Protein AF-A0A7J2IFF5-F1 (afdb_monomer_lite)

pLDDT: mean 92.32, std 10.58, range [47.72, 98.44]

Secondary structure (DSSP, 8-state):
-PPPHHHHHHHHTTTT-HHHHHHHHHHHHHH-TT-HHHHHHHHHHHHHHHHHHHHHHHHHHHHHHHHHHHHHHHHHTT-

Radius of gyration: 21.08 Å; chains: 1; bounding box: 46×17×59 Å

Sequence (79 aa):
MVASHYVIEKILEKWTDLRDLKKEFEKFSKRYPDDIEFQRIYNEFKDYLRINTERLDRVRSELEALEKNRKTEISSNSL

Foldseek 3Di:
DADDPVLVVCLVVCVVPLVVNLVSLVVVCVVCVPHPVSVVVSVVSVVVVVVVVVVVVVVVVVVVVVVVVVVVVVVVVVD

Structure (mmCIF, N/CA/C/O backbone):
data_AF-A0A7J2IFF5-F1
#
_entry.id   AF-A0A7J2IFF5-F1
#
loop_
_atom_site.group_PDB
_atom_site.id
_atom_site.type_symbol
_atom_site.label_atom_id
_atom_site.label_alt_id
_atom_site.label_comp_id
_atom_site.label_asym_id
_atom_site.label_entity_id
_atom_site.label_seq_id
_atom_site.pdbx_PDB_ins_code
_atom_site.Cartn_x
_atom_site.Cartn_y
_atom_site.Cartn_z
_atom_site.occupancy
_atom_site.B_iso_or_equiv
_atom_site.auth_seq_id
_atom_site.auth_comp_id
_atom_site.auth_asym_id
_atom_site.auth_atom_id
_atom_site.pdbx_PDB_model_num
ATOM 1 N N . MET A 1 1 ? 17.131 -3.752 -16.774 1.00 79.94 1 MET A N 1
ATOM 2 C CA . MET A 1 1 ? 16.439 -2.761 -17.641 1.00 79.94 1 MET A CA 1
ATOM 3 C C . MET A 1 1 ? 15.754 -1.760 -16.728 1.00 79.94 1 MET A C 1
ATOM 5 O O . MET A 1 1 ? 15.195 -2.208 -15.737 1.00 79.94 1 MET A O 1
ATOM 9 N N . VAL A 1 2 ? 15.809 -0.461 -17.031 1.00 91.88 2 VAL A N 1
ATOM 10 C CA . VAL A 1 2 ? 15.200 0.596 -16.199 1.00 91.88 2 VAL A CA 1
ATOM 11 C C . VAL A 1 2 ? 13.799 0.979 -16.682 1.00 91.88 2 VAL A C 1
ATOM 13 O O . VAL A 1 2 ? 13.474 0.806 -17.863 1.00 91.88 2 VAL A O 1
ATOM 16 N N . ALA A 1 3 ? 12.966 1.476 -15.772 1.00 91.69 3 ALA A N 1
ATOM 17 C CA . ALA A 1 3 ? 11.632 1.970 -16.055 1.00 91.69 3 ALA A CA 1
ATOM 18 C C . ALA A 1 3 ? 11.706 3.192 -16.983 1.00 91.69 3 ALA A C 1
ATOM 20 O O . ALA A 1 3 ? 12.389 4.177 -16.718 1.00 91.69 3 ALA A O 1
ATOM 21 N N . SER A 1 4 ? 10.991 3.128 -18.105 1.00 94.19 4 SER A N 1
ATOM 22 C CA . SER A 1 4 ? 10.926 4.239 -19.060 1.00 94.19 4 SER A CA 1
ATOM 23 C C . SER A 1 4 ? 10.071 5.390 -18.528 1.00 94.19 4 SER A C 1
ATOM 25 O O . SER A 1 4 ? 9.139 5.148 -17.766 1.00 94.19 4 SER A O 1
ATOM 27 N N . HIS A 1 5 ? 10.260 6.596 -19.066 1.00 95.12 5 HIS A N 1
ATOM 28 C CA . HIS A 1 5 ? 9.406 7.766 -18.816 1.00 95.12 5 HIS A CA 1
ATOM 29 C C . HIS A 1 5 ? 7.893 7.455 -18.829 1.00 95.12 5 HIS A C 1
ATOM 31 O O . HIS A 1 5 ? 7.198 7.765 -17.869 1.00 95.12 5 HIS A O 1
ATOM 37 N N . TYR A 1 6 ? 7.408 6.720 -19.836 1.00 94.25 6 TYR A N 1
ATOM 38 C CA . TYR A 1 6 ? 5.999 6.314 -19.948 1.00 94.25 6 TYR A CA 1
ATOM 39 C C . TYR A 1 6 ? 5.469 5.508 -18.748 1.00 94.25 6 TYR A C 1
ATOM 41 O O . TYR A 1 6 ? 4.299 5.595 -18.382 1.00 94.25 6 TYR A O 1
ATOM 49 N N . VAL A 1 7 ? 6.323 4.686 -18.134 1.00 93.50 7 VAL A N 1
ATOM 50 C CA . VAL A 1 7 ? 5.961 3.906 -16.941 1.00 93.50 7 VAL A CA 1
ATOM 51 C C . VAL A 1 7 ? 5.770 4.837 -15.753 1.00 93.50 7 VAL A C 1
ATOM 53 O O . VAL A 1 7 ? 4.815 4.674 -14.998 1.00 93.50 7 VAL A O 1
ATOM 56 N N . ILE A 1 8 ? 6.654 5.825 -15.620 1.00 96.31 8 ILE A N 1
ATOM 57 C CA . ILE A 1 8 ? 6.580 6.825 -14.560 1.00 96.31 8 ILE A CA 1
ATOM 58 C C . ILE A 1 8 ? 5.319 7.680 -14.724 1.00 96.31 8 ILE A C 1
ATOM 60 O O . ILE A 1 8 ? 4.558 7.806 -13.769 1.00 96.31 8 ILE A O 1
ATOM 64 N N . GLU A 1 9 ? 5.030 8.176 -15.932 1.00 97.12 9 GLU A N 1
ATOM 65 C CA . GLU A 1 9 ? 3.798 8.932 -16.210 1.00 97.12 9 GLU A CA 1
ATOM 66 C C . GLU A 1 9 ? 2.540 8.136 -15.856 1.00 97.12 9 GLU A C 1
ATOM 68 O O . GLU A 1 9 ? 1.670 8.642 -15.152 1.00 97.12 9 GLU A O 1
ATOM 73 N N . LYS A 1 10 ? 2.474 6.857 -16.243 1.00 94.50 10 LYS A N 1
ATOM 74 C CA . LYS A 1 10 ? 1.331 5.998 -15.905 1.00 94.50 10 LYS A CA 1
ATOM 75 C C . LYS A 1 10 ? 1.080 5.855 -14.413 1.00 94.50 10 LYS A C 1
ATOM 77 O O . LYS A 1 10 ? -0.073 5.751 -14.005 1.00 94.50 10 LYS A O 1
ATOM 82 N N . ILE A 1 11 ? 2.134 5.793 -13.606 1.00 95.38 11 ILE A N 1
ATOM 83 C CA . ILE A 1 11 ? 1.997 5.725 -12.149 1.00 95.38 11 ILE A CA 1
ATOM 84 C C . ILE A 1 11 ? 1.487 7.069 -11.619 1.00 95.38 11 ILE A C 1
ATOM 86 O O . ILE A 1 11 ? 0.557 7.095 -10.813 1.00 95.38 11 ILE A O 1
ATOM 90 N N . LEU A 1 12 ? 2.038 8.181 -12.113 1.00 96.00 12 LEU A N 1
ATOM 91 C CA . LEU A 1 12 ? 1.627 9.532 -11.721 1.00 96.00 12 LEU A CA 1
ATOM 92 C C . LEU A 1 12 ? 0.167 9.840 -12.096 1.00 96.00 12 LEU A C 1
ATOM 94 O O . LEU A 1 12 ? -0.544 10.462 -11.313 1.00 96.00 12 LEU A O 1
ATOM 98 N N . GLU A 1 13 ? -0.334 9.343 -13.228 1.00 96.50 13 GLU A N 1
ATOM 99 C CA . GLU A 1 13 ? -1.748 9.474 -13.614 1.00 96.50 13 GLU A CA 1
ATOM 100 C C . GLU A 1 13 ? -2.722 8.835 -12.611 1.00 96.50 13 GLU A C 1
ATOM 102 O O . GLU A 1 13 ? -3.896 9.202 -12.566 1.00 96.50 13 GLU A O 1
ATOM 107 N N . LYS A 1 14 ? -2.268 7.853 -11.821 1.00 95.88 14 LYS A N 1
ATOM 108 C CA . LYS A 1 14 ? -3.095 7.143 -10.831 1.00 95.88 14 LYS A CA 1
ATOM 109 C C . LYS A 1 14 ? -2.945 7.688 -9.416 1.00 95.88 14 LYS A C 1
ATOM 111 O O . LYS A 1 14 ? -3.533 7.127 -8.499 1.00 95.88 14 LYS A O 1
ATOM 116 N N . TRP A 1 15 ? -2.202 8.778 -9.224 1.00 92.81 15 TRP A N 1
ATOM 117 C CA . TRP A 1 15 ? -1.798 9.254 -7.898 1.00 92.81 15 TRP A CA 1
ATOM 118 C C . TRP A 1 15 ? -2.957 9.564 -6.937 1.00 92.81 15 TRP A C 1
ATOM 120 O O . TRP A 1 15 ? -2.797 9.475 -5.723 1.00 92.81 15 TRP A O 1
ATOM 130 N N . THR A 1 16 ? -4.131 9.917 -7.463 1.00 92.31 16 THR A N 1
ATOM 131 C CA . THR A 1 16 ? -5.317 10.272 -6.668 1.00 92.31 16 THR A CA 1
ATOM 132 C C . THR A 1 16 ? -6.123 9.070 -6.172 1.00 92.31 16 THR A C 1
ATOM 134 O O . THR A 1 16 ? -6.904 9.222 -5.234 1.00 92.31 16 THR A O 1
ATOM 137 N N . ASP A 1 17 ? -5.935 7.881 -6.753 1.00 95.44 17 ASP A N 1
ATOM 138 C CA . ASP A 1 17 ? -6.600 6.646 -6.334 1.00 95.44 17 ASP A CA 1
ATOM 139 C C . ASP A 1 17 ? -5.562 5.664 -5.786 1.00 95.44 17 ASP A C 1
ATOM 141 O O . ASP A 1 17 ? -4.807 5.034 -6.526 1.00 95.44 17 ASP A O 1
ATOM 145 N N . LEU A 1 18 ? -5.549 5.493 -4.463 1.00 93.75 18 LEU A N 1
ATOM 146 C CA . LEU A 1 18 ? -4.570 4.646 -3.784 1.00 93.75 18 LEU A CA 1
ATOM 147 C C . LEU A 1 18 ? -4.618 3.178 -4.243 1.00 93.75 18 LEU A C 1
ATOM 149 O O . LEU A 1 18 ? -3.587 2.500 -4.259 1.00 93.75 18 LEU A O 1
ATOM 153 N N . ARG A 1 19 ? -5.800 2.667 -4.610 1.00 94.56 19 ARG A N 1
ATOM 154 C CA . ARG A 1 19 ? -5.972 1.277 -5.048 1.00 94.56 19 ARG A CA 1
ATOM 155 C C . ARG A 1 19 ? -5.345 1.077 -6.419 1.00 94.56 19 ARG A C 1
ATOM 157 O O . ARG A 1 19 ? -4.647 0.083 -6.620 1.00 94.56 19 ARG A O 1
ATOM 164 N N . ASP A 1 20 ? -5.600 1.986 -7.349 1.00 96.19 20 ASP A N 1
ATOM 165 C CA . ASP A 1 20 ? -5.049 1.896 -8.699 1.00 96.19 20 ASP A CA 1
ATOM 166 C C . ASP A 1 20 ? -3.562 2.259 -8.737 1.00 96.19 20 ASP A C 1
ATOM 168 O O . ASP A 1 20 ? -2.788 1.564 -9.401 1.00 96.19 20 ASP A O 1
ATOM 172 N N . LEU A 1 21 ? -3.134 3.235 -7.932 1.00 96.81 21 LEU A N 1
ATOM 173 C CA . LEU A 1 21 ? -1.724 3.554 -7.717 1.00 96.81 21 LEU A CA 1
ATOM 174 C C . LEU A 1 21 ? -0.943 2.320 -7.252 1.00 96.81 21 LEU A C 1
ATOM 176 O O . LEU A 1 21 ? 0.091 1.973 -7.827 1.00 96.81 21 LEU A O 1
ATOM 180 N N . LYS A 1 22 ? -1.476 1.600 -6.255 1.00 96.88 22 LYS A N 1
ATOM 181 C CA . LYS A 1 22 ? -0.871 0.361 -5.756 1.00 96.88 22 LYS A CA 1
ATOM 182 C C . LYS A 1 22 ? -0.734 -0.698 -6.850 1.00 96.88 22 LYS A C 1
ATOM 184 O O . LYS A 1 22 ? 0.326 -1.312 -6.962 1.00 96.88 22 LYS A O 1
ATOM 189 N N . LYS A 1 23 ? -1.770 -0.904 -7.670 1.00 97.06 23 LYS A N 1
ATOM 190 C CA . LYS A 1 23 ? -1.730 -1.891 -8.763 1.00 97.06 23 LYS A CA 1
ATOM 191 C C . LYS A 1 23 ? -0.648 -1.570 -9.791 1.00 97.06 23 LYS A C 1
ATOM 193 O O . LYS A 1 23 ? 0.059 -2.484 -10.213 1.00 97.06 23 LYS A O 1
ATOM 198 N N . GLU A 1 24 ? -0.509 -0.311 -10.211 1.00 97.25 24 GLU A N 1
ATOM 199 C CA . GLU A 1 24 ? 0.511 0.053 -11.204 1.00 97.25 24 GLU A CA 1
ATOM 200 C C . GLU A 1 24 ? 1.929 -0.071 -10.623 1.00 97.25 24 GLU A C 1
ATOM 202 O O . GLU A 1 24 ? 2.797 -0.650 -11.280 1.00 97.25 24 GLU A O 1
ATOM 207 N N . PHE A 1 25 ? 2.156 0.334 -9.368 1.00 97.31 25 PHE A N 1
ATOM 208 C CA . PHE A 1 25 ? 3.430 0.087 -8.679 1.00 97.31 25 PHE A CA 1
ATOM 209 C C . PHE A 1 25 ? 3.781 -1.410 -8.599 1.00 97.31 25 PHE A C 1
ATOM 211 O O . PHE A 1 25 ? 4.893 -1.815 -8.947 1.00 97.31 25 PHE A O 1
ATOM 218 N N . GLU A 1 26 ? 2.837 -2.264 -8.192 1.00 97.06 26 GLU A N 1
ATOM 219 C CA . GLU A 1 26 ? 3.037 -3.720 -8.115 1.00 97.06 26 GLU A CA 1
ATOM 220 C C . GLU A 1 26 ? 3.323 -4.349 -9.483 1.00 97.06 26 GLU A C 1
ATOM 222 O O . GLU A 1 26 ? 4.161 -5.242 -9.618 1.00 97.06 26 GLU A O 1
ATOM 227 N N . LYS A 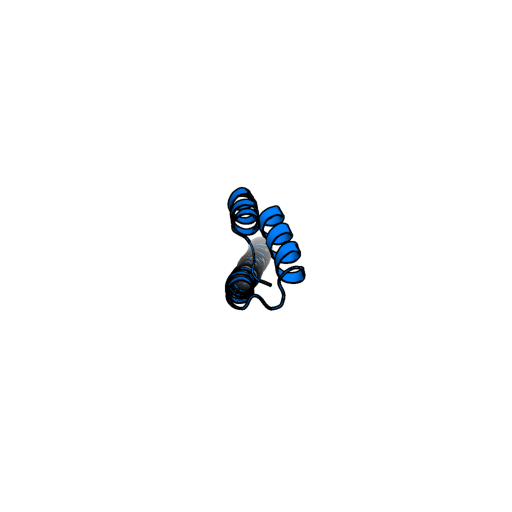1 27 ? 2.621 -3.894 -10.518 1.00 96.75 27 LYS A N 1
ATOM 228 C CA . LYS A 1 27 ? 2.793 -4.373 -11.888 1.00 96.75 27 LYS A CA 1
ATOM 229 C C . LYS A 1 27 ? 4.160 -4.000 -12.448 1.00 96.75 27 LYS A C 1
ATOM 231 O O . LYS A 1 27 ? 4.835 -4.853 -13.024 1.00 96.75 27 LYS A O 1
ATOM 236 N N . PHE A 1 28 ? 4.576 -2.745 -12.294 1.00 96.94 28 PHE A N 1
ATOM 237 C CA . PHE A 1 28 ? 5.838 -2.281 -12.860 1.00 96.94 28 PHE A CA 1
ATOM 238 C C . PHE A 1 28 ? 7.050 -2.713 -12.038 1.00 96.94 28 PHE A C 1
ATOM 240 O O . PHE A 1 28 ? 8.064 -3.062 -12.635 1.00 96.94 28 PHE A O 1
ATOM 247 N N . SER A 1 29 ? 6.940 -2.846 -10.714 1.00 96.94 29 SER A N 1
ATOM 248 C CA . SER A 1 29 ? 8.035 -3.396 -9.897 1.00 96.94 29 SER A CA 1
ATOM 249 C C . SER A 1 29 ? 8.408 -4.822 -10.306 1.00 96.94 29 SER A C 1
ATOM 251 O O . SER A 1 29 ? 9.590 -5.148 -10.354 1.00 96.94 29 SER A O 1
ATOM 253 N N . LYS A 1 30 ? 7.426 -5.651 -10.685 1.00 96.81 30 LYS A N 1
ATOM 254 C CA . LYS A 1 30 ? 7.669 -6.999 -11.233 1.00 96.81 30 LYS A CA 1
ATOM 255 C C . LYS A 1 30 ? 8.335 -6.977 -12.607 1.00 96.81 30 LYS A C 1
ATOM 257 O O . LYS A 1 30 ? 9.073 -7.896 -12.940 1.00 96.81 30 LYS A O 1
ATOM 262 N N . ARG A 1 31 ? 8.051 -5.955 -13.421 1.00 96.88 31 ARG A N 1
ATOM 263 C CA . ARG A 1 31 ? 8.622 -5.802 -14.768 1.00 96.88 31 ARG A CA 1
ATOM 264 C C . ARG A 1 31 ? 10.053 -5.263 -14.737 1.00 96.88 31 ARG A C 1
ATOM 266 O O . ARG A 1 31 ? 10.829 -5.581 -15.634 1.00 96.88 31 ARG A O 1
ATOM 273 N N . TYR A 1 32 ? 10.386 -4.467 -13.725 1.00 96.12 32 TYR A N 1
ATOM 274 C CA . TYR A 1 32 ? 11.685 -3.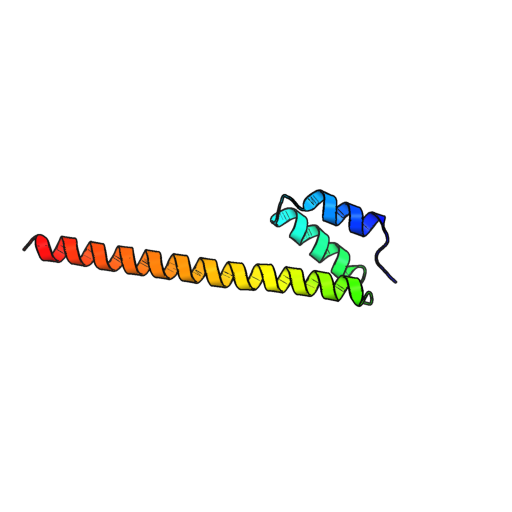816 -13.563 1.00 96.12 32 TYR A CA 1
ATOM 275 C C . TYR A 1 32 ? 12.348 -4.216 -12.231 1.00 96.12 32 TYR A C 1
ATOM 277 O O . TYR A 1 32 ? 12.598 -3.348 -11.394 1.00 96.12 32 TYR A O 1
ATOM 285 N N . PRO A 1 33 ? 12.622 -5.516 -11.993 1.00 96.75 33 PRO A N 1
ATOM 286 C CA . PRO A 1 33 ? 13.161 -5.981 -10.713 1.00 96.75 33 PRO A CA 1
ATOM 287 C C . PRO A 1 33 ? 14.576 -5.452 -10.434 1.00 96.75 33 PRO A C 1
ATOM 289 O O . PRO A 1 33 ? 14.907 -5.197 -9.281 1.00 96.75 33 PRO A O 1
ATOM 292 N N . ASP A 1 34 ? 15.375 -5.229 -11.481 1.00 97.38 34 ASP A N 1
ATOM 293 C CA . ASP A 1 34 ? 16.771 -4.778 -11.363 1.00 97.38 34 ASP A CA 1
ATOM 294 C C . ASP A 1 34 ? 16.924 -3.247 -11.361 1.00 97.38 34 ASP A C 1
ATOM 296 O O . ASP A 1 34 ? 18.038 -2.728 -11.288 1.00 97.38 34 ASP A O 1
ATOM 300 N N . ASP A 1 35 ? 15.825 -2.501 -11.495 1.00 97.88 35 ASP A N 1
ATOM 301 C CA . ASP A 1 35 ? 15.848 -1.042 -11.430 1.00 97.88 35 ASP A CA 1
ATOM 302 C C . ASP A 1 35 ? 15.866 -0.589 -9.966 1.00 97.88 35 ASP A C 1
ATOM 304 O O . ASP A 1 35 ? 14.826 -0.428 -9.327 1.00 97.88 35 ASP A O 1
ATOM 308 N N . ILE A 1 36 ? 17.073 -0.414 -9.426 1.00 97.81 36 ILE A N 1
ATOM 309 C CA . ILE A 1 36 ? 17.307 -0.093 -8.012 1.00 97.81 36 ILE A CA 1
ATOM 310 C C . ILE A 1 36 ? 16.548 1.169 -7.583 1.00 97.81 36 ILE A C 1
ATOM 312 O O . ILE A 1 36 ? 15.987 1.204 -6.486 1.00 97.81 36 ILE A O 1
ATOM 316 N N . GLU A 1 37 ? 16.511 2.198 -8.430 1.00 97.62 37 GLU A N 1
ATOM 317 C CA . GLU A 1 37 ? 15.835 3.453 -8.107 1.00 97.62 37 GLU A CA 1
ATOM 318 C C . GLU A 1 37 ? 14.321 3.252 -8.043 1.00 97.62 37 GLU A C 1
ATOM 320 O O . GLU A 1 37 ? 13.686 3.625 -7.051 1.00 97.62 37 GLU A O 1
ATOM 325 N N . PHE A 1 38 ? 13.753 2.580 -9.046 1.00 97.75 38 PHE A N 1
ATOM 326 C CA . PHE A 1 38 ? 12.331 2.260 -9.055 1.00 97.75 38 PHE A CA 1
ATOM 327 C C . PHE A 1 38 ? 11.935 1.384 -7.858 1.00 97.75 38 PHE A C 1
ATOM 329 O O . PHE A 1 38 ? 10.933 1.651 -7.190 1.00 97.75 38 PHE A O 1
ATOM 336 N N . GLN A 1 39 ? 12.732 0.359 -7.539 1.00 98.19 39 GLN A N 1
ATOM 337 C CA . GLN A 1 39 ? 12.475 -0.514 -6.391 1.00 98.19 39 GLN A CA 1
ATOM 338 C C . GLN A 1 39 ? 12.567 0.243 -5.064 1.00 98.19 39 GLN A C 1
ATOM 340 O O . GLN A 1 39 ? 11.758 -0.007 -4.170 1.00 98.19 39 GLN A O 1
ATOM 345 N N . ARG A 1 40 ? 13.497 1.198 -4.928 1.00 98.44 40 ARG A N 1
ATOM 346 C CA . ARG A 1 40 ? 13.580 2.068 -3.747 1.00 98.44 40 ARG A CA 1
ATOM 347 C C . ARG A 1 40 ? 12.287 2.865 -3.558 1.00 98.44 40 ARG A C 1
ATOM 349 O O . ARG A 1 40 ? 11.736 2.846 -2.461 1.00 98.44 40 ARG A O 1
ATOM 356 N N . ILE A 1 41 ? 11.783 3.500 -4.618 1.00 97.94 41 ILE A N 1
ATOM 357 C CA . ILE A 1 41 ? 10.529 4.276 -4.584 1.00 97.94 41 ILE A CA 1
ATOM 358 C C . ILE A 1 41 ? 9.338 3.369 -4.244 1.00 97.94 41 ILE A C 1
ATOM 360 O O . ILE A 1 41 ? 8.512 3.701 -3.395 1.00 97.94 41 ILE A O 1
ATOM 364 N N . TYR A 1 42 ? 9.258 2.189 -4.861 1.00 97.62 42 TYR A N 1
ATOM 365 C CA . TYR A 1 42 ? 8.196 1.232 -4.559 1.00 97.62 42 TYR A CA 1
ATOM 366 C C . TYR A 1 42 ? 8.250 0.728 -3.105 1.00 97.62 42 TYR A C 1
ATOM 368 O O . TYR A 1 42 ? 7.210 0.557 -2.468 1.00 97.62 42 TYR A O 1
ATOM 376 N N . ASN A 1 43 ? 9.445 0.509 -2.551 1.00 98.06 43 ASN A N 1
ATOM 377 C CA . ASN A 1 43 ? 9.606 0.129 -1.148 1.00 98.06 43 ASN A CA 1
ATOM 378 C C . ASN A 1 43 ? 9.122 1.230 -0.198 1.00 98.06 43 ASN A C 1
ATOM 380 O O . ASN A 1 43 ? 8.372 0.926 0.725 1.00 98.06 43 ASN A O 1
ATOM 384 N N . GLU A 1 44 ? 9.454 2.491 -0.477 1.00 98.06 44 GLU A N 1
ATOM 385 C CA . GLU A 1 44 ? 8.953 3.641 0.285 1.00 98.06 44 GLU A CA 1
ATOM 386 C C . GLU A 1 44 ? 7.416 3.709 0.265 1.00 98.06 44 GLU A C 1
ATOM 388 O O . GLU A 1 44 ? 6.771 3.873 1.303 1.00 98.06 44 GLU A O 1
ATOM 393 N N . PHE A 1 45 ? 6.805 3.466 -0.898 1.00 97.25 45 PHE A N 1
ATOM 394 C CA . PHE A 1 45 ? 5.351 3.388 -1.026 1.00 97.25 45 PHE A CA 1
ATOM 395 C C . PHE A 1 45 ? 4.736 2.226 -0.219 1.00 97.25 45 PHE A C 1
ATOM 397 O O . PHE A 1 45 ? 3.712 2.402 0.446 1.00 97.25 45 PHE A O 1
ATOM 404 N N . LYS A 1 46 ? 5.358 1.038 -0.219 1.00 97.06 46 LYS A N 1
ATOM 405 C CA . LYS A 1 46 ? 4.899 -0.097 0.606 1.00 97.06 46 LYS A CA 1
ATOM 406 C C . LYS A 1 46 ? 4.965 0.213 2.099 1.00 97.06 46 LYS A C 1
ATOM 408 O O . LYS A 1 46 ? 4.030 -0.131 2.824 1.00 97.06 46 LYS A O 1
ATOM 413 N N . ASP A 1 47 ? 6.039 0.851 2.554 1.00 97.69 47 ASP A N 1
ATOM 414 C CA . ASP A 1 47 ? 6.179 1.236 3.957 1.00 97.69 47 ASP A CA 1
ATOM 415 C C . ASP A 1 47 ? 5.114 2.252 4.365 1.00 97.69 47 ASP A C 1
ATOM 417 O O . ASP A 1 47 ? 4.480 2.080 5.407 1.00 97.69 47 ASP A O 1
ATOM 421 N N . TYR A 1 48 ? 4.823 3.239 3.512 1.00 96.00 48 TYR A N 1
ATOM 422 C CA . TYR A 1 48 ? 3.702 4.153 3.725 1.00 96.00 48 TYR A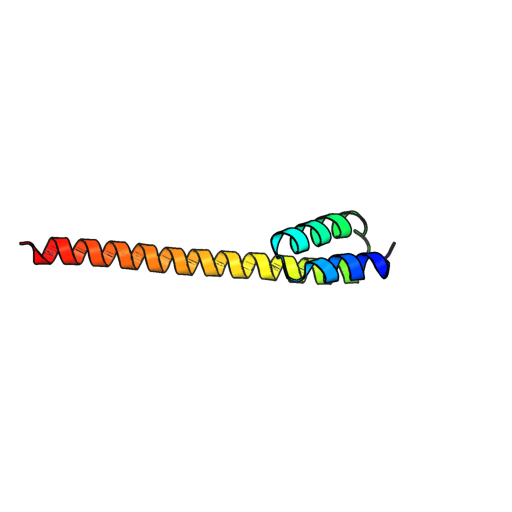 CA 1
ATOM 423 C C . TYR A 1 48 ? 2.376 3.397 3.915 1.00 96.00 48 TYR A C 1
ATOM 425 O O . TYR A 1 48 ? 1.652 3.655 4.881 1.00 96.00 48 TYR A O 1
ATOM 433 N N . LEU A 1 49 ? 2.051 2.440 3.039 1.00 95.00 49 LEU A N 1
ATOM 434 C CA . LEU A 1 49 ? 0.813 1.658 3.156 1.00 95.00 49 LEU A CA 1
ATOM 435 C C . LEU A 1 49 ? 0.749 0.863 4.467 1.00 95.00 49 LEU A C 1
ATOM 437 O O . LEU A 1 49 ? -0.294 0.832 5.125 1.00 95.00 49 LEU A O 1
ATOM 441 N N . ARG A 1 50 ? 1.864 0.241 4.860 1.00 95.00 50 ARG A N 1
ATOM 442 C CA . ARG A 1 50 ? 1.960 -0.550 6.090 1.00 95.00 50 ARG A CA 1
ATOM 443 C C . ARG A 1 50 ? 1.759 0.318 7.332 1.00 95.00 50 ARG A C 1
ATOM 445 O O . ARG A 1 50 ? 0.869 0.033 8.127 1.00 95.00 50 ARG A O 1
ATOM 452 N N . ILE A 1 51 ? 2.513 1.413 7.450 1.00 93.56 51 ILE A N 1
ATOM 453 C CA . ILE A 1 51 ? 2.439 2.344 8.588 1.00 93.56 51 ILE A CA 1
ATOM 454 C C . ILE A 1 51 ? 1.020 2.902 8.742 1.00 93.56 51 ILE A C 1
ATOM 456 O O . ILE A 1 51 ? 0.501 2.983 9.855 1.00 93.56 51 ILE A O 1
ATOM 460 N N . ASN A 1 52 ? 0.366 3.286 7.643 1.00 91.75 52 ASN A N 1
ATOM 461 C CA . ASN A 1 52 ? -0.998 3.811 7.717 1.00 91.75 52 ASN A CA 1
ATOM 462 C C . ASN A 1 52 ? -2.024 2.740 8.099 1.00 91.75 52 ASN A C 1
ATOM 464 O O . ASN A 1 52 ? -2.940 3.045 8.858 1.00 91.75 52 ASN A O 1
ATOM 468 N N . THR A 1 53 ? -1.851 1.494 7.653 1.00 92.94 53 THR A N 1
ATOM 469 C CA . THR A 1 53 ? -2.707 0.374 8.081 1.00 92.94 53 THR A CA 1
ATOM 470 C C . THR A 1 53 ? -2.575 0.136 9.589 1.00 92.94 53 THR A C 1
ATOM 472 O O . THR A 1 53 ? -3.574 0.153 10.301 1.00 92.94 53 THR A O 1
ATOM 475 N N . GLU A 1 54 ? -1.345 0.060 10.107 1.00 92.88 54 GLU A N 1
ATOM 476 C CA . GLU A 1 54 ? -1.075 -0.083 11.548 1.00 92.88 54 GLU A CA 1
ATOM 477 C C . GLU A 1 54 ? -1.637 1.094 12.373 1.00 92.88 54 GLU A C 1
ATOM 479 O O . GLU A 1 54 ? -2.059 0.938 13.521 1.00 92.88 54 GLU A O 1
ATOM 484 N N . ARG A 1 55 ? -1.643 2.311 11.815 1.00 95.25 55 ARG A N 1
ATOM 485 C CA . ARG A 1 55 ? -2.278 3.477 12.450 1.00 95.25 55 ARG A CA 1
ATOM 486 C C . ARG A 1 55 ? -3.799 3.353 12.481 1.00 95.25 55 ARG A C 1
ATOM 488 O O . ARG A 1 55 ? -4.385 3.654 13.516 1.00 95.25 55 ARG A O 1
ATOM 495 N N . LEU A 1 56 ? -4.426 2.916 11.391 1.00 94.06 56 LEU A N 1
ATOM 496 C CA . LEU A 1 56 ? -5.877 2.722 11.338 1.00 94.06 56 LEU A CA 1
ATOM 497 C C . LEU A 1 56 ? -6.344 1.629 12.306 1.00 94.06 56 LEU A C 1
ATOM 499 O O . LEU A 1 56 ? -7.334 1.834 13.003 1.00 94.06 56 LEU A O 1
ATOM 503 N N . ASP A 1 57 ? -5.605 0.525 12.422 1.00 94.94 57 ASP A N 1
ATOM 504 C CA . ASP A 1 57 ? -5.924 -0.550 13.371 1.00 94.94 57 ASP A CA 1
ATOM 505 C C . ASP A 1 57 ? -5.840 -0.082 14.831 1.00 94.94 57 ASP A C 1
ATOM 507 O O . ASP A 1 57 ? -6.671 -0.462 15.661 1.00 94.94 57 ASP A O 1
ATOM 511 N N . ARG A 1 58 ? -4.887 0.804 15.152 1.00 95.81 58 ARG A N 1
ATOM 512 C CA . ARG A 1 58 ? -4.821 1.449 16.473 1.00 95.81 58 ARG A CA 1
ATOM 513 C C . ARG A 1 58 ? -6.030 2.338 16.738 1.00 95.81 58 ARG A C 1
ATOM 515 O O . ARG A 1 58 ? -6.669 2.173 17.770 1.00 95.81 58 ARG A O 1
ATOM 522 N N . VAL A 1 59 ? -6.386 3.212 15.793 1.00 97.50 59 VAL A N 1
ATOM 523 C CA . VAL A 1 59 ? -7.580 4.072 15.912 1.00 97.50 59 VAL A CA 1
ATOM 524 C C . VAL A 1 59 ? -8.838 3.225 16.107 1.00 97.50 59 VAL A C 1
ATOM 526 O O . VAL A 1 59 ? -9.671 3.529 16.959 1.00 97.50 59 VAL A O 1
ATOM 529 N N . ARG A 1 60 ? -8.967 2.125 15.360 1.00 97.38 60 ARG A N 1
ATOM 530 C CA . ARG A 1 60 ? -10.065 1.172 15.527 1.00 97.38 60 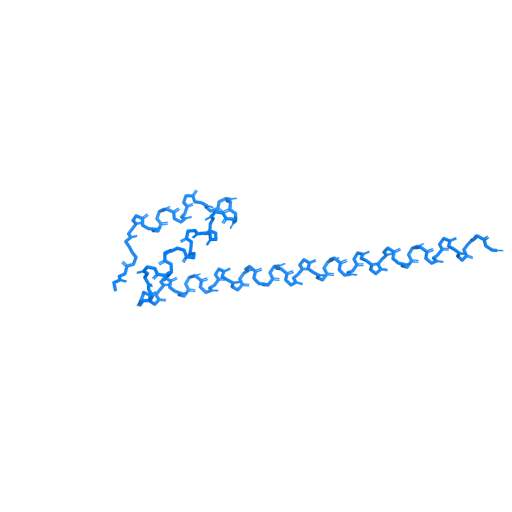ARG A CA 1
ATOM 531 C C . ARG A 1 60 ? -10.077 0.561 16.931 1.00 97.38 60 ARG A C 1
ATOM 533 O O . ARG A 1 60 ? -11.129 0.539 17.559 1.00 97.38 60 ARG A O 1
ATOM 540 N N . SER A 1 61 ? -8.930 0.101 17.425 1.00 97.25 61 SER A N 1
ATOM 541 C CA . SER A 1 61 ? -8.813 -0.500 18.761 1.00 97.25 61 SER A CA 1
ATOM 542 C C . SER A 1 61 ? -9.190 0.492 19.868 1.00 97.25 61 SER A C 1
ATOM 544 O O . SER A 1 61 ? -9.885 0.135 20.817 1.00 97.25 61 SER A O 1
ATOM 546 N N . GLU A 1 62 ? -8.779 1.754 19.732 1.00 98.12 62 GLU A N 1
ATOM 547 C CA . GLU A 1 62 ? -9.156 2.834 20.651 1.00 98.12 62 GLU A CA 1
ATOM 548 C C . GLU A 1 62 ? -10.669 3.101 20.626 1.00 98.12 62 GLU A C 1
ATOM 550 O O . GLU A 1 62 ? -11.284 3.258 21.683 1.00 98.12 62 GLU A O 1
ATOM 555 N N . LEU A 1 63 ? -11.293 3.091 19.442 1.00 97.94 63 LEU A N 1
ATOM 556 C CA . LEU A 1 63 ? -12.746 3.226 19.301 1.00 97.94 63 LEU A CA 1
ATOM 557 C C . LEU A 1 63 ? -13.505 2.046 19.922 1.00 97.94 63 LEU A C 1
ATOM 559 O O . LEU A 1 63 ? -14.497 2.264 20.616 1.00 97.94 63 LEU A O 1
ATOM 563 N N . GLU A 1 64 ? -13.041 0.813 19.714 1.00 97.50 64 GLU A N 1
ATOM 564 C CA . GLU A 1 64 ? -13.628 -0.391 20.317 1.00 97.50 64 GLU A CA 1
ATOM 565 C C . GLU A 1 64 ? -13.510 -0.365 21.853 1.00 97.50 64 GLU A C 1
ATOM 567 O O . GLU A 1 64 ? -14.469 -0.681 22.560 1.00 97.50 64 GLU A O 1
ATOM 572 N N . ALA A 1 65 ? -12.366 0.075 22.391 1.00 96.94 65 ALA A N 1
ATOM 573 C CA . ALA A 1 65 ? -12.177 0.244 23.831 1.00 96.94 65 ALA A CA 1
ATOM 574 C C . ALA A 1 65 ? -13.111 1.319 24.413 1.00 96.94 65 ALA A C 1
ATOM 576 O O . ALA A 1 65 ? -13.738 1.105 25.454 1.00 96.94 65 ALA A O 1
ATOM 577 N N . LEU A 1 66 ? -13.246 2.458 23.726 1.00 96.38 66 LEU A N 1
ATOM 578 C CA . LEU A 1 66 ? -14.156 3.533 24.121 1.00 96.38 66 LEU A CA 1
ATOM 579 C C . LEU A 1 66 ? -15.620 3.070 24.128 1.00 96.38 66 LEU A C 1
ATOM 581 O O . LEU A 1 66 ? -16.369 3.390 25.052 1.00 96.38 66 LEU A O 1
ATOM 585 N N . GLU A 1 67 ? -16.027 2.313 23.111 1.00 96.81 67 GLU A N 1
ATOM 586 C CA . GLU A 1 67 ? -17.372 1.748 22.989 1.00 96.81 67 GLU A CA 1
ATOM 587 C C . GLU A 1 67 ? -17.697 0.801 24.151 1.00 96.81 67 GLU A C 1
ATOM 589 O O . GLU A 1 67 ? -18.732 0.956 24.80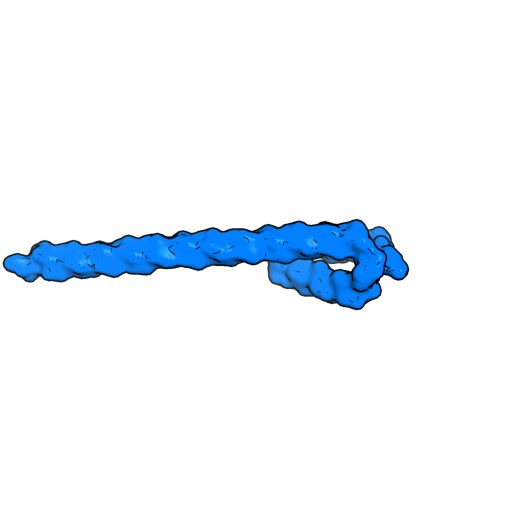9 1.00 96.81 67 GLU A O 1
ATOM 594 N N . LYS A 1 68 ? -16.761 -0.100 24.476 1.00 95.38 68 LYS A N 1
ATOM 595 C CA . LYS A 1 68 ? -16.882 -1.035 25.598 1.00 95.38 68 LYS A CA 1
ATOM 596 C C . LYS A 1 68 ? -17.043 -0.308 26.933 1.00 95.38 68 LYS A C 1
ATOM 598 O O . LYS A 1 68 ? -17.937 -0.655 27.704 1.00 95.38 68 LYS A O 1
ATOM 603 N N . ASN A 1 69 ? -16.216 0.708 27.189 1.00 93.75 69 ASN A N 1
ATOM 604 C CA . ASN A 1 69 ? -16.257 1.477 28.435 1.00 93.75 69 ASN A CA 1
ATOM 605 C C . ASN A 1 69 ? -17.604 2.200 28.613 1.00 93.75 69 ASN A C 1
ATOM 607 O O . ASN A 1 69 ? -18.215 2.143 29.682 1.00 93.75 69 ASN A O 1
ATOM 611 N N . ARG A 1 70 ? -18.132 2.805 27.543 1.00 92.88 70 ARG A N 1
ATOM 612 C CA . ARG A 1 70 ? -19.432 3.496 27.578 1.00 92.88 70 ARG A CA 1
ATOM 613 C C . ARG A 1 70 ? -20.606 2.540 27.796 1.00 92.88 70 ARG A C 1
ATOM 615 O O . ARG A 1 70 ? -21.548 2.880 28.508 1.00 92.88 70 ARG A O 1
ATOM 622 N N . LYS A 1 71 ? -20.556 1.323 27.244 1.00 88.00 71 LYS A N 1
ATOM 623 C CA . LYS A 1 71 ? -21.559 0.281 27.534 1.00 88.00 71 LYS A CA 1
ATOM 624 C C . LYS A 1 71 ? -21.572 -0.121 29.011 1.00 88.00 71 LYS A C 1
ATOM 626 O O . LYS A 1 71 ? -22.647 -0.311 29.587 1.00 88.00 71 LYS A O 1
ATOM 631 N N . THR A 1 72 ? -20.397 -0.245 29.630 1.00 79.25 72 THR A N 1
ATOM 632 C CA . THR A 1 72 ? -20.292 -0.578 31.058 1.00 79.25 72 THR A CA 1
ATOM 633 C C . THR A 1 72 ? -20.789 0.552 31.962 1.00 79.25 72 THR A C 1
ATOM 635 O O . THR A 1 72 ? -21.445 0.267 32.960 1.00 79.25 72 THR A O 1
ATOM 638 N N . GLU A 1 73 ? -20.577 1.819 31.593 1.00 72.69 73 GLU A N 1
ATOM 639 C CA . GLU A 1 73 ? -21.108 2.979 32.328 1.00 72.69 73 GLU A CA 1
ATOM 640 C C . GLU A 1 73 ? -22.644 3.017 32.317 1.00 72.69 73 GLU A C 1
ATOM 642 O O . GLU A 1 73 ? -23.262 3.166 33.369 1.00 72.69 73 GLU A O 1
ATOM 647 N N . ILE A 1 74 ? -23.281 2.792 31.161 1.00 68.31 74 ILE A N 1
ATOM 648 C CA . ILE A 1 74 ? -24.754 2.747 31.052 1.00 68.31 74 ILE A CA 1
ATOM 649 C C . ILE A 1 74 ? -25.338 1.631 31.931 1.00 68.31 74 ILE A C 1
ATOM 651 O O . ILE A 1 74 ? -26.340 1.829 32.618 1.00 68.31 74 ILE A O 1
ATOM 655 N N . SER A 1 75 ? -24.683 0.470 31.940 1.00 62.06 75 SER A N 1
ATOM 656 C CA . SER A 1 75 ? -25.099 -0.680 32.751 1.00 62.06 75 SER A CA 1
ATOM 657 C C . SER A 1 75 ? -24.923 -0.435 34.256 1.00 62.06 75 SER A C 1
ATOM 659 O O . SER A 1 75 ? -25.658 -1.007 35.052 1.00 62.06 75 SER A O 1
ATOM 661 N N . SER A 1 76 ? -23.974 0.425 34.643 1.00 60.31 76 SER A N 1
ATOM 662 C CA . SER A 1 76 ? -23.676 0.742 36.048 1.00 60.31 76 SER A CA 1
ATOM 663 C C . SER A 1 76 ? -24.562 1.861 36.602 1.00 60.31 76 SER A C 1
ATOM 665 O O . SER A 1 76 ? -24.858 1.857 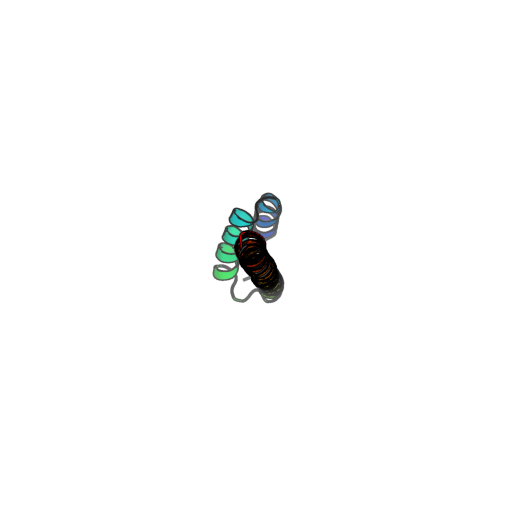37.787 1.00 60.31 76 SER A O 1
ATOM 667 N N . ASN A 1 77 ? -25.024 2.782 35.750 1.00 57.72 77 ASN A N 1
ATOM 668 C CA . ASN A 1 77 ? -25.945 3.867 36.120 1.00 57.72 77 ASN A CA 1
ATOM 669 C C . ASN A 1 77 ? -27.435 3.468 36.085 1.00 57.72 77 ASN A C 1
ATOM 671 O O . ASN A 1 77 ? -28.293 4.313 36.332 1.00 57.72 77 ASN A O 1
ATOM 675 N N . SER A 1 78 ? -27.753 2.218 35.735 1.00 56.50 78 SER A N 1
ATOM 676 C CA . SER A 1 78 ? -29.129 1.693 35.675 1.00 56.50 78 SER A CA 1
ATOM 677 C C . SER A 1 78 ? -29.487 0.784 36.868 1.00 56.50 78 SER A C 1
ATOM 679 O O . SER A 1 78 ? -30.513 0.103 36.823 1.00 56.50 78 SER A O 1
ATOM 681 N N . LEU A 1 79 ? -28.640 0.757 37.905 1.00 47.72 79 LEU A N 1
ATOM 682 C CA . LEU A 1 79 ? -28.821 0.077 39.196 1.00 47.72 79 LEU A CA 1
ATOM 683 C C . LEU A 1 79 ? -28.880 1.118 40.318 1.00 47.72 79 LEU A C 1
ATOM 685 O O . LEU A 1 79 ? -29.631 0.872 41.287 1.00 47.72 79 LEU A O 1
#